Protein AF-A0A4U6RVZ1-F1 (afdb_monomer_lite)

pLDDT: mean 72.93, std 15.55, range [44.78, 89.5]

Radius of gyration: 17.46 Å; chains: 1; bounding box: 32×28×50 Å

Organism: Bradyrhizobium elkanii (NCBI:txid29448)

Sequence (65 aa):
MSDAFDHFRAYAVRALCKARAMPRGRMKKLQTAVGRIYHFLTREAAYGPNLHHWTTWRRRSLRRR

Structure (mmCIF, N/CA/C/O backbone):
data_AF-A0A4U6RVZ1-F1
#
_entry.id   AF-A0A4U6RVZ1-F1
#
loop_
_atom_site.group_PDB
_atom_site.id
_atom_site.type_symbol
_atom_site.label_atom_id
_atom_site.label_alt_id
_atom_site.label_comp_id
_atom_site.label_asym_id
_atom_site.label_entity_id
_atom_site.label_seq_id
_atom_site.pdbx_PDB_ins_code
_atom_site.Cartn_x
_atom_site.Cartn_y
_atom_site.Cartn_z
_atom_site.occupancy
_atom_site.B_iso_or_equiv
_atom_site.auth_seq_id
_atom_site.auth_comp_id
_atom_site.auth_asym_id
_atom_site.auth_atom_id
_atom_site.pdbx_PDB_model_num
ATOM 1 N N . MET A 1 1 ? 5.799 -14.939 -16.584 1.00 49.84 1 MET A N 1
ATOM 2 C CA . MET A 1 1 ? 6.495 -14.002 -15.673 1.00 49.84 1 MET A CA 1
ATOM 3 C C . MET A 1 1 ? 5.431 -13.270 -14.872 1.00 49.84 1 MET A C 1
ATOM 5 O O . MET A 1 1 ? 4.891 -12.281 -15.349 1.00 49.84 1 MET A O 1
ATOM 9 N N . SER A 1 2 ? 5.090 -13.820 -13.708 1.00 58.97 2 SER A N 1
ATOM 10 C CA . SER A 1 2 ? 3.939 -13.431 -12.878 1.00 58.97 2 SER A CA 1
ATOM 11 C C . SER A 1 2 ? 4.384 -13.276 -11.423 1.00 58.97 2 SER A C 1
ATOM 13 O O . SER A 1 2 ? 3.940 -14.021 -10.562 1.00 58.97 2 SER A O 1
ATOM 15 N N . ASP A 1 3 ? 5.359 -12.397 -11.167 1.00 72.50 3 ASP A N 1
ATOM 16 C CA . ASP A 1 3 ? 6.030 -12.368 -9.855 1.00 72.50 3 ASP A CA 1
ATOM 17 C C . ASP A 1 3 ? 5.701 -11.090 -9.067 1.00 72.50 3 ASP A C 1
ATOM 19 O O . ASP A 1 3 ? 5.012 -11.120 -8.050 1.00 72.50 3 ASP A O 1
ATOM 23 N N . ALA A 1 4 ? 6.079 -9.918 -9.586 1.00 71.38 4 ALA A N 1
ATOM 24 C CA . ALA A 1 4 ? 5.908 -8.660 -8.857 1.00 71.38 4 ALA A CA 1
ATOM 25 C C . ALA A 1 4 ? 4.442 -8.190 -8.775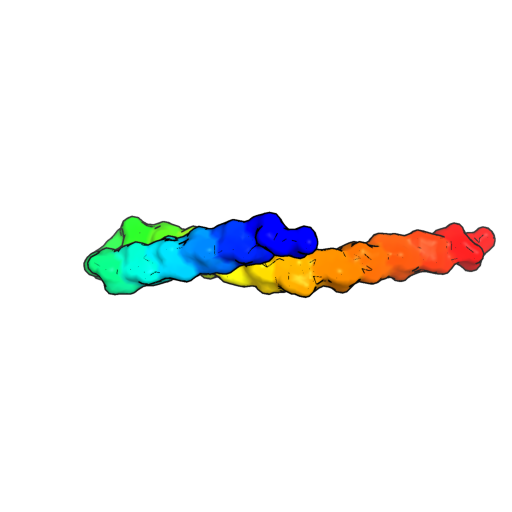 1.00 71.38 4 ALA A C 1
ATOM 27 O O . ALA A 1 4 ? 3.978 -7.763 -7.718 1.00 71.38 4 ALA A O 1
ATOM 28 N N . PHE A 1 5 ? 3.689 -8.285 -9.877 1.00 75.19 5 PHE A N 1
ATOM 29 C CA . PHE A 1 5 ? 2.298 -7.821 -9.935 1.00 75.19 5 PHE A CA 1
ATOM 30 C C . PHE A 1 5 ? 1.388 -8.596 -8.972 1.00 75.19 5 PHE A C 1
ATOM 32 O O . PHE A 1 5 ? 0.660 -7.991 -8.181 1.00 75.19 5 PHE A O 1
ATOM 39 N N . ASP A 1 6 ? 1.459 -9.928 -9.004 1.00 79.00 6 ASP A N 1
ATOM 40 C CA . ASP A 1 6 ? 0.629 -10.786 -8.158 1.00 79.00 6 ASP A CA 1
ATOM 41 C C . ASP A 1 6 ? 1.000 -10.650 -6.678 1.00 79.00 6 ASP A C 1
ATOM 43 O O . ASP A 1 6 ? 0.111 -10.611 -5.821 1.00 79.00 6 ASP A O 1
ATOM 47 N N . HIS A 1 7 ? 2.288 -10.454 -6.372 1.00 81.06 7 HIS A N 1
ATOM 48 C CA . HIS A 1 7 ? 2.755 -10.169 -5.018 1.00 81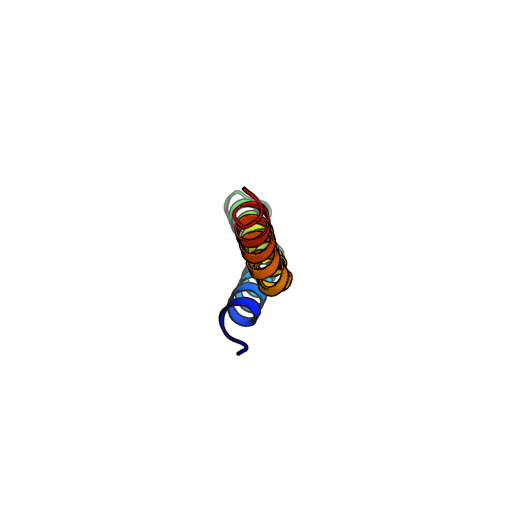.06 7 HIS A CA 1
ATOM 49 C C . HIS A 1 7 ? 2.170 -8.858 -4.463 1.00 81.06 7 HIS A C 1
ATOM 51 O O . HIS A 1 7 ? 1.578 -8.844 -3.377 1.00 81.06 7 HIS A O 1
ATOM 57 N N . PHE A 1 8 ? 2.265 -7.754 -5.217 1.00 79.69 8 PHE A N 1
ATOM 58 C CA . PHE A 1 8 ? 1.719 -6.460 -4.790 1.00 79.69 8 PHE A CA 1
ATOM 59 C C . PHE A 1 8 ? 0.198 -6.492 -4.654 1.00 79.69 8 PHE A C 1
ATOM 61 O O . PHE A 1 8 ? -0.351 -5.952 -3.687 1.00 79.69 8 PHE A O 1
ATOM 68 N N . ARG A 1 9 ? -0.484 -7.187 -5.570 1.00 81.56 9 ARG A N 1
ATOM 69 C CA . ARG A 1 9 ? -1.936 -7.359 -5.528 1.00 81.56 9 ARG A CA 1
ATOM 70 C C . ARG A 1 9 ? -2.370 -8.130 -4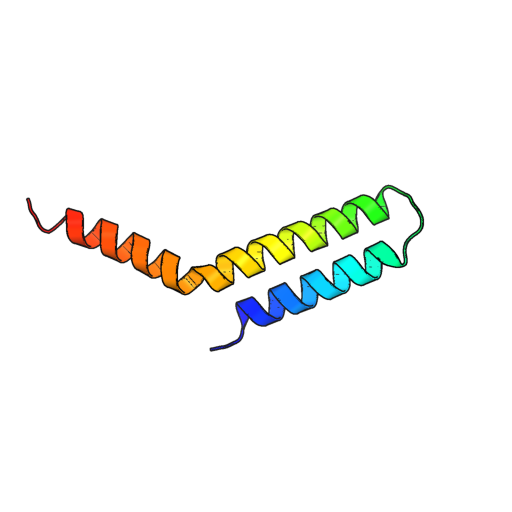.284 1.00 81.56 9 ARG A C 1
ATOM 72 O O . ARG A 1 9 ? -3.278 -7.684 -3.578 1.00 81.56 9 ARG A O 1
ATOM 79 N N . ALA A 1 10 ? -1.715 -9.251 -3.983 1.00 87.62 10 ALA A N 1
ATOM 80 C CA . ALA A 1 10 ? -2.014 -10.056 -2.802 1.00 87.62 10 ALA A CA 1
ATOM 81 C C . ALA A 1 10 ? -1.803 -9.259 -1.503 1.00 87.62 10 ALA A C 1
ATOM 83 O O . ALA A 1 10 ? -2.631 -9.317 -0.588 1.00 87.62 10 ALA A O 1
ATOM 84 N N . TYR A 1 11 ? -0.731 -8.466 -1.434 1.00 85.38 11 TYR A N 1
ATOM 85 C CA . TYR A 1 11 ? -0.430 -7.647 -0.263 1.00 85.38 11 TYR A CA 1
ATOM 86 C C . TYR A 1 11 ? -1.414 -6.479 -0.089 1.00 85.38 11 TYR A C 1
ATOM 88 O O . TYR A 1 11 ? -1.890 -6.234 1.023 1.00 85.38 11 TYR A O 1
ATOM 96 N N . ALA A 1 12 ? -1.802 -5.809 -1.182 1.00 86.06 12 ALA A N 1
ATOM 97 C CA . ALA A 1 12 ? -2.811 -4.750 -1.166 1.00 86.06 12 ALA A CA 1
ATOM 98 C C . ALA A 1 12 ? -4.157 -5.255 -0.624 1.00 86.06 12 ALA A C 1
ATOM 100 O O . ALA A 1 12 ? -4.758 -4.624 0.249 1.00 86.06 12 ALA A O 1
ATOM 101 N N . VAL A 1 13 ? -4.608 -6.421 -1.099 1.00 88.50 13 VAL A N 1
ATOM 102 C CA . VAL A 1 13 ? -5.859 -7.048 -0.649 1.00 88.50 13 VAL A CA 1
ATOM 103 C C . VAL A 1 13 ? -5.786 -7.391 0.837 1.00 88.50 13 VAL A C 1
ATOM 105 O O . VAL A 1 13 ? -6.683 -7.021 1.594 1.00 88.50 13 VAL A O 1
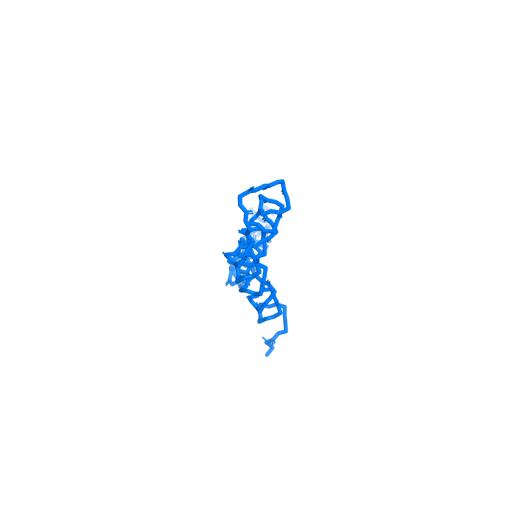ATOM 108 N N . ARG A 1 14 ? -4.694 -8.020 1.290 1.00 88.50 14 ARG A N 1
ATOM 109 C CA . ARG A 1 14 ? -4.498 -8.363 2.707 1.00 88.50 14 ARG A CA 1
ATOM 110 C C . ARG A 1 14 ? -4.513 -7.130 3.611 1.00 88.50 14 ARG A C 1
ATOM 112 O O . ARG A 1 14 ? -5.209 -7.138 4.626 1.00 88.50 14 ARG A O 1
ATOM 119 N N . ALA A 1 15 ? -3.804 -6.065 3.240 1.00 86.25 15 ALA A N 1
ATOM 120 C CA . ALA A 1 15 ? -3.759 -4.824 4.013 1.00 86.25 15 ALA A CA 1
ATOM 121 C C . ALA A 1 15 ? -5.138 -4.146 4.105 1.00 86.25 15 ALA A C 1
ATOM 123 O O . ALA A 1 15 ? -5.544 -3.705 5.182 1.00 86.25 15 ALA A O 1
ATOM 124 N N . LEU A 1 16 ? -5.903 -4.123 3.007 1.00 84.94 16 LEU A N 1
ATOM 125 C CA . LEU A 1 16 ? -7.256 -3.559 2.986 1.00 84.94 16 LEU A CA 1
ATOM 126 C C . LEU A 1 16 ? -8.253 -4.402 3.787 1.00 84.94 16 LEU A C 1
ATOM 128 O O . LEU A 1 16 ? -9.035 -3.846 4.559 1.00 84.94 16 LEU A O 1
ATOM 132 N N . CYS A 1 17 ? -8.212 -5.730 3.667 1.00 88.75 17 CYS A N 1
ATOM 133 C CA . CYS A 1 17 ? -9.030 -6.629 4.484 1.00 88.75 17 CYS A CA 1
ATOM 134 C C . CYS A 1 17 ? -8.726 -6.444 5.978 1.00 88.75 17 CYS A C 1
ATOM 136 O O . CYS A 1 17 ? -9.648 -6.282 6.780 1.00 88.75 17 CYS A O 1
ATOM 138 N N . LYS A 1 18 ? -7.442 -6.350 6.346 1.00 86.56 18 LYS A N 1
ATOM 139 C CA . LYS A 1 18 ? -7.011 -6.082 7.724 1.00 86.56 18 LYS A CA 1
ATOM 140 C C . LYS A 1 18 ? -7.483 -4.706 8.211 1.00 86.56 18 LYS A C 1
ATOM 142 O O . LYS A 1 18 ? -7.957 -4.587 9.335 1.00 86.56 18 LYS A O 1
ATOM 147 N N . ALA A 1 19 ? -7.428 -3.676 7.364 1.00 86.00 19 ALA A N 1
ATOM 148 C CA . ALA A 1 19 ? -7.939 -2.342 7.687 1.00 86.00 19 ALA A CA 1
ATOM 149 C C . ALA A 1 19 ? -9.464 -2.318 7.902 1.00 86.00 19 ALA A C 1
ATOM 151 O O . ALA A 1 19 ? -9.954 -1.562 8.745 1.00 86.00 19 ALA A O 1
ATOM 152 N N . ARG A 1 20 ? -10.228 -3.130 7.156 1.00 83.31 20 ARG A N 1
ATOM 153 C CA . ARG A 1 20 ? -11.692 -3.234 7.302 1.00 83.31 20 ARG A CA 1
ATOM 154 C C . ARG A 1 20 ? -12.091 -3.872 8.629 1.00 83.31 20 ARG A C 1
ATOM 156 O O . ARG A 1 20 ? -13.036 -3.388 9.241 1.00 83.31 20 ARG A O 1
ATOM 163 N N . ALA A 1 21 ? -11.337 -4.871 9.084 1.00 87.81 21 ALA A N 1
ATOM 164 C CA . ALA A 1 21 ? -11.547 -5.527 10.373 1.00 87.81 21 ALA A CA 1
ATOM 165 C C . ALA A 1 21 ? -11.137 -4.661 11.584 1.00 87.81 21 ALA A C 1
ATOM 167 O O . ALA A 1 21 ? -11.494 -4.986 12.712 1.00 87.81 21 ALA A O 1
ATOM 168 N N . MET A 1 22 ? -10.402 -3.558 11.381 1.00 87.00 22 MET A N 1
ATOM 169 C CA . MET A 1 22 ? -9.967 -2.691 12.480 1.00 87.00 22 MET A CA 1
ATOM 170 C C . MET A 1 22 ? -11.004 -1.616 12.864 1.00 87.00 22 MET A C 1
ATOM 172 O O . MET A 1 22 ? -11.623 -0.990 11.981 1.00 87.00 22 MET A O 1
ATOM 176 N N . PRO A 1 23 ? -11.116 -1.301 14.172 1.00 83.00 23 PRO A N 1
ATOM 177 C CA . PRO A 1 23 ? -11.865 -0.145 14.652 1.00 83.00 23 PRO A CA 1
ATOM 178 C C . PRO A 1 23 ? -11.246 1.168 14.146 1.00 83.00 23 PRO A C 1
ATOM 180 O O . PRO A 1 23 ? -10.090 1.229 13.713 1.00 83.00 23 PRO A O 1
ATOM 183 N N . ARG A 1 24 ? -12.040 2.244 14.135 1.00 80.50 24 ARG A N 1
ATOM 184 C CA . ARG A 1 24 ? -11.584 3.563 13.665 1.00 80.50 24 ARG A CA 1
ATOM 185 C C . ARG A 1 24 ? -10.443 4.061 14.561 1.00 80.50 24 ARG A C 1
ATOM 187 O O . ARG A 1 24 ? -10.628 4.249 15.753 1.00 80.50 24 ARG A O 1
ATOM 194 N N . GLY A 1 25 ? -9.266 4.277 13.970 1.00 89.50 25 GLY A N 1
ATOM 195 C CA . GLY A 1 25 ? -8.066 4.691 14.699 1.00 89.50 25 GLY A CA 1
ATOM 196 C C . GLY A 1 25 ? -6.857 4.917 13.790 1.00 89.50 25 GLY A C 1
ATOM 197 O O . GLY A 1 25 ? -6.942 4.774 12.565 1.00 89.50 25 GLY A O 1
ATOM 198 N N . ARG A 1 26 ? -5.711 5.267 14.387 1.00 84.62 26 ARG A N 1
ATOM 199 C CA . ARG A 1 26 ? -4.457 5.536 13.654 1.00 84.62 26 ARG A CA 1
ATOM 200 C C . ARG A 1 26 ? -3.951 4.303 12.888 1.00 84.62 26 ARG A C 1
ATOM 202 O O . ARG A 1 26 ? -3.591 4.430 11.722 1.00 84.62 26 ARG A O 1
ATOM 209 N N . MET A 1 27 ? -4.031 3.107 13.478 1.00 84.25 27 MET A N 1
ATOM 210 C CA . MET A 1 27 ? -3.629 1.849 12.819 1.00 84.25 27 MET A CA 1
ATOM 211 C C . MET A 1 27 ? -4.474 1.526 11.581 1.00 84.25 27 MET A C 1
ATOM 213 O O . MET A 1 27 ? -3.932 1.103 10.562 1.00 84.25 27 MET A O 1
ATOM 217 N N . LYS A 1 28 ? -5.782 1.810 11.617 1.00 88.62 28 LYS A N 1
ATOM 218 C CA . LYS A 1 28 ? -6.665 1.656 10.452 1.00 88.62 28 LYS A CA 1
ATOM 219 C C . LYS A 1 28 ? -6.259 2.574 9.300 1.00 88.62 28 LYS A C 1
ATOM 221 O O . LYS A 1 28 ? -6.227 2.134 8.151 1.00 88.62 28 LYS A O 1
ATOM 226 N N . LYS A 1 29 ? -5.931 3.838 9.597 1.00 87.62 29 LYS A N 1
ATOM 227 C CA . LYS A 1 29 ? -5.441 4.797 8.590 1.00 87.62 29 LYS A CA 1
ATOM 228 C C . LYS A 1 29 ? -4.128 4.318 7.972 1.00 87.62 29 LYS A C 1
ATOM 230 O O . LYS A 1 29 ? -4.003 4.347 6.752 1.00 87.62 29 LYS A O 1
ATOM 235 N N . LEU A 1 30 ? -3.212 3.804 8.794 1.00 87.88 30 LEU A N 1
ATOM 236 C CA . LEU A 1 30 ? -1.931 3.267 8.337 1.00 87.88 30 LEU A CA 1
ATOM 237 C C . LEU A 1 30 ? -2.123 2.066 7.396 1.00 87.88 30 LEU A C 1
ATOM 239 O O . LEU A 1 30 ? -1.606 2.065 6.286 1.00 87.88 30 LEU A O 1
ATOM 243 N N . GLN A 1 31 ? -2.942 1.085 7.786 1.00 86.19 31 GLN A N 1
ATOM 244 C CA . GLN A 1 31 ? -3.236 -0.091 6.953 1.00 86.19 31 GLN A CA 1
ATOM 245 C C . GLN A 1 31 ? -3.969 0.276 5.654 1.00 86.19 31 GLN A C 1
ATOM 247 O O . GLN A 1 31 ? -3.711 -0.306 4.603 1.00 86.19 31 GLN A O 1
ATOM 252 N N . THR A 1 32 ? -4.839 1.290 5.695 1.00 87.81 32 THR A N 1
ATOM 253 C CA . THR A 1 32 ? -5.507 1.810 4.492 1.00 87.81 32 THR A CA 1
ATOM 254 C C . THR A 1 32 ? -4.515 2.504 3.555 1.00 87.81 32 THR A C 1
ATOM 256 O O . THR A 1 32 ? -4.595 2.317 2.343 1.00 87.81 32 THR A O 1
ATOM 259 N N . ALA A 1 33 ? -3.569 3.282 4.093 1.00 89.31 33 ALA A N 1
ATOM 260 C CA . ALA A 1 33 ? -2.511 3.918 3.310 1.00 89.31 33 ALA A CA 1
ATOM 261 C C . ALA A 1 33 ? -1.597 2.872 2.658 1.00 89.31 33 ALA A C 1
ATOM 263 O O . ALA A 1 33 ? -1.373 2.936 1.454 1.00 89.31 33 ALA A O 1
ATOM 264 N N . VAL A 1 34 ? -1.173 1.857 3.417 1.00 86.50 34 VAL A N 1
ATOM 265 C CA . VAL A 1 34 ? -0.408 0.712 2.903 1.00 86.50 34 VAL A CA 1
ATOM 266 C C . VAL A 1 34 ? -1.172 0.028 1.766 1.00 86.50 34 VAL A C 1
ATOM 268 O O . VAL A 1 34 ? -0.649 -0.086 0.662 1.00 86.50 34 VAL A O 1
ATOM 271 N N . GLY A 1 35 ? -2.439 -0.339 1.975 1.00 86.56 35 GLY A N 1
ATOM 272 C CA . GLY A 1 35 ? -3.262 -0.961 0.934 1.00 86.56 35 GLY A CA 1
ATOM 273 C C . GLY A 1 35 ? -3.390 -0.115 -0.339 1.00 86.56 35 GLY A C 1
ATOM 274 O O . GLY A 1 35 ? -3.313 -0.649 -1.443 1.00 86.56 35 GLY A O 1
ATOM 275 N N . ARG A 1 36 ? -3.523 1.211 -0.202 1.00 87.06 36 ARG A N 1
ATOM 276 C CA . ARG A 1 36 ? -3.574 2.149 -1.337 1.00 87.06 36 ARG A CA 1
ATOM 277 C C . ARG A 1 36 ? -2.242 2.257 -2.083 1.00 87.06 36 ARG A C 1
ATOM 279 O O . ARG A 1 36 ? -2.265 2.267 -3.308 1.00 87.06 36 ARG A O 1
ATOM 286 N N . ILE A 1 37 ? -1.113 2.296 -1.374 1.00 86.88 37 ILE A N 1
ATOM 287 C CA . ILE A 1 37 ? 0.232 2.342 -1.974 1.00 86.88 37 ILE A CA 1
ATOM 288 C C . ILE A 1 37 ? 0.494 1.067 -2.774 1.00 86.88 37 ILE A C 1
ATOM 290 O O . ILE A 1 37 ? 0.864 1.137 -3.940 1.00 86.88 37 ILE A O 1
ATOM 294 N N . TYR A 1 38 ? 0.226 -0.103 -2.192 1.00 81.31 38 TYR A N 1
ATOM 295 C CA . TYR A 1 38 ? 0.413 -1.369 -2.899 1.00 81.31 38 TYR A CA 1
ATOM 296 C C . TYR A 1 38 ? -0.553 -1.526 -4.076 1.00 81.31 38 TYR A C 1
ATOM 298 O O . TYR A 1 38 ? -0.162 -2.038 -5.121 1.00 81.31 38 TYR A O 1
ATOM 306 N N . HIS A 1 39 ? -1.788 -1.030 -3.967 1.00 82.94 39 HIS A N 1
ATOM 307 C CA . HIS A 1 39 ? -2.713 -0.986 -5.099 1.00 82.94 39 HIS A CA 1
ATOM 308 C C . HIS A 1 39 ? -2.216 -0.060 -6.221 1.00 82.94 39 HIS A C 1
ATOM 310 O O . HIS A 1 39 ? -2.334 -0.400 -7.396 1.00 82.94 39 HIS A O 1
ATOM 316 N N . PHE A 1 40 ? -1.619 1.082 -5.873 1.00 84.00 40 PHE A N 1
ATOM 317 C CA . PHE A 1 40 ? -0.998 1.989 -6.835 1.00 84.00 40 PHE A CA 1
ATOM 318 C C . PHE A 1 40 ? 0.204 1.339 -7.534 1.00 84.00 40 PHE A C 1
ATOM 320 O O . PHE A 1 40 ? 0.237 1.298 -8.760 1.00 84.00 40 PHE A O 1
ATOM 327 N N . LEU A 1 41 ? 1.108 0.718 -6.772 1.00 80.25 41 LEU A N 1
ATOM 328 C CA . LEU A 1 41 ? 2.243 -0.049 -7.302 1.00 80.25 41 LEU A CA 1
ATOM 329 C C . LEU A 1 41 ? 1.793 -1.207 -8.196 1.00 80.25 41 LEU A C 1
ATOM 331 O O . LEU A 1 41 ? 2.413 -1.482 -9.212 1.00 80.25 41 LEU A O 1
ATOM 335 N N . THR A 1 42 ? 0.680 -1.861 -7.859 1.00 79.31 42 THR A N 1
ATOM 336 C CA . THR A 1 42 ? 0.077 -2.905 -8.699 1.00 79.31 42 THR A CA 1
ATOM 337 C C . THR A 1 42 ? -0.381 -2.329 -10.041 1.00 79.31 42 THR A C 1
ATOM 339 O O . THR A 1 42 ? -0.160 -2.943 -11.082 1.00 79.31 42 THR A O 1
ATOM 342 N N . ARG A 1 43 ? -0.986 -1.131 -10.050 1.00 75.50 43 ARG A N 1
ATOM 343 C CA . ARG A 1 43 ? -1.363 -0.443 -11.294 1.00 75.50 43 ARG A CA 1
ATOM 344 C C . ARG A 1 43 ? -0.131 -0.049 -12.101 1.00 75.50 43 ARG A C 1
ATOM 346 O O . ARG A 1 43 ? -0.103 -0.333 -13.290 1.00 75.50 43 ARG A O 1
ATOM 353 N N . GLU A 1 44 ? 0.893 0.533 -11.482 1.00 72.44 44 GLU A N 1
ATOM 354 C CA . GLU A 1 44 ? 2.149 0.861 -12.173 1.00 72.44 44 GLU A CA 1
ATOM 355 C C . GLU A 1 44 ? 2.869 -0.377 -12.715 1.00 72.44 44 GLU A C 1
ATOM 357 O O . GLU A 1 44 ? 3.337 -0.357 -13.849 1.00 72.44 44 GLU A O 1
ATOM 362 N N . ALA A 1 45 ? 2.892 -1.480 -11.966 1.00 69.25 45 ALA A N 1
ATOM 363 C CA . ALA A 1 45 ? 3.448 -2.753 -12.413 1.00 69.25 45 ALA A CA 1
ATOM 364 C C . ALA A 1 45 ? 2.642 -3.359 -13.575 1.00 69.25 45 ALA A C 1
ATOM 366 O O . ALA A 1 45 ? 3.235 -3.912 -14.499 1.00 69.25 45 ALA A O 1
ATOM 367 N N . ALA A 1 46 ? 1.313 -3.197 -13.593 1.00 65.56 46 ALA A N 1
ATOM 368 C CA . ALA A 1 46 ? 0.490 -3.519 -14.764 1.00 65.56 46 ALA A CA 1
ATOM 369 C C . ALA A 1 46 ? 0.778 -2.599 -15.962 1.00 65.56 46 ALA A C 1
ATOM 371 O O . ALA A 1 46 ? 0.680 -3.039 -17.104 1.00 65.56 46 ALA A O 1
ATOM 372 N N . TYR A 1 47 ? 1.188 -1.350 -15.719 1.00 61.09 47 TYR A N 1
ATOM 373 C CA . TYR A 1 47 ? 1.744 -0.451 -16.736 1.00 61.09 47 TYR A CA 1
ATOM 374 C C . TYR A 1 47 ?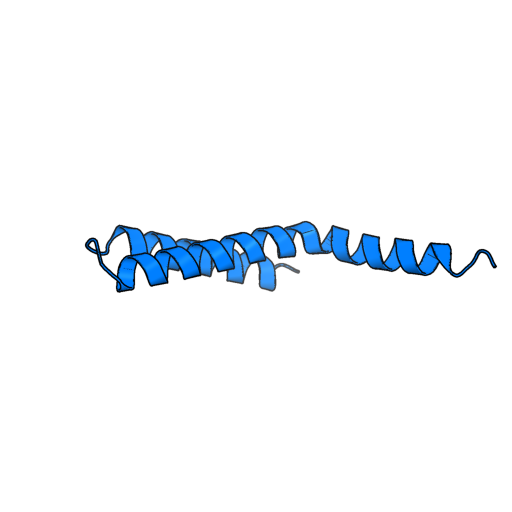 3.244 -0.690 -17.006 1.00 61.09 47 TYR A C 1
ATOM 376 O O . TYR A 1 47 ? 3.828 -0.006 -17.843 1.00 61.09 47 TYR A O 1
ATOM 384 N N . GLY A 1 48 ? 3.873 -1.688 -16.382 1.00 56.12 48 GLY A N 1
ATOM 385 C CA . GLY A 1 48 ? 5.253 -2.108 -16.639 1.00 56.12 48 GLY A CA 1
ATOM 386 C C . GLY A 1 48 ? 5.599 -2.367 -18.119 1.00 56.12 48 GLY A C 1
ATOM 387 O O . GLY A 1 48 ? 6.695 -1.981 -18.533 1.00 56.12 48 GLY A O 1
ATOM 388 N N . PRO A 1 49 ? 4.694 -2.894 -18.976 1.00 54.75 49 PRO A N 1
ATOM 389 C CA . PRO A 1 49 ? 4.951 -2.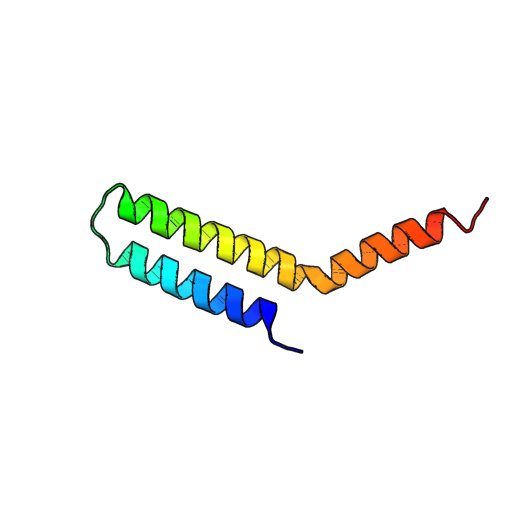964 -20.416 1.00 54.75 49 PRO A CA 1
ATOM 390 C C . PRO A 1 49 ? 4.996 -1.573 -21.068 1.00 54.75 49 PRO A C 1
ATOM 392 O O . PRO A 1 49 ? 5.743 -1.354 -22.020 1.00 54.75 49 PRO A O 1
ATOM 395 N N . ASN A 1 50 ? 4.250 -0.601 -20.533 1.00 51.47 50 ASN A N 1
ATOM 396 C CA . ASN A 1 50 ? 4.278 0.779 -21.013 1.00 51.47 50 ASN A CA 1
ATOM 397 C C . ASN A 1 50 ? 5.558 1.511 -20.590 1.00 51.47 50 ASN A C 1
ATOM 399 O O . ASN A 1 50 ? 6.057 2.310 -21.373 1.00 51.47 50 ASN A O 1
ATOM 403 N N . LEU A 1 51 ? 6.159 1.224 -19.430 1.00 52.25 51 LEU A N 1
ATOM 404 C CA . LEU A 1 51 ? 7.445 1.826 -19.026 1.00 52.25 51 LEU A CA 1
ATOM 405 C C . LEU A 1 51 ? 8.619 1.401 -19.932 1.00 52.25 51 LEU A C 1
ATOM 407 O O . LEU A 1 51 ? 9.504 2.214 -20.225 1.00 52.25 51 LEU A O 1
ATOM 411 N N . HIS A 1 52 ? 8.593 0.172 -20.460 1.00 53.34 52 HIS A N 1
ATOM 412 C CA . HIS A 1 52 ? 9.518 -0.247 -21.522 1.00 53.34 52 HIS A CA 1
ATOM 413 C C . HIS A 1 52 ? 9.277 0.545 -22.819 1.00 53.34 52 HIS A C 1
ATOM 415 O O . HIS A 1 52 ? 10.212 0.900 -23.540 1.00 53.34 52 HIS A O 1
ATOM 421 N N . HIS A 1 53 ? 8.022 0.915 -23.085 1.00 51.41 53 HIS A N 1
ATOM 422 C CA . HIS A 1 53 ? 7.677 1.756 -24.222 1.00 51.41 53 HIS A CA 1
ATOM 423 C C . HIS A 1 53 ? 8.293 3.162 -24.093 1.00 51.41 53 HIS A C 1
ATOM 425 O O . HIS A 1 53 ? 8.964 3.620 -25.018 1.00 51.41 53 HIS A O 1
ATOM 431 N N . TRP A 1 54 ? 8.195 3.824 -22.935 1.00 47.47 54 TRP A N 1
ATOM 432 C CA . TRP A 1 54 ? 8.778 5.163 -22.719 1.00 47.47 54 TRP A CA 1
ATOM 433 C C . TRP A 1 54 ? 10.304 5.212 -22.911 1.00 47.47 54 TRP A C 1
ATOM 435 O O . TRP A 1 54 ? 10.834 6.186 -23.456 1.00 47.47 54 TRP A O 1
ATOM 445 N N . THR A 1 55 ? 11.024 4.149 -22.539 1.00 53.03 55 THR A N 1
ATOM 446 C CA . THR A 1 55 ? 12.469 4.037 -22.808 1.00 53.03 55 THR A CA 1
ATOM 447 C C . THR A 1 55 ? 12.768 3.788 -24.289 1.00 53.03 55 THR A C 1
ATOM 449 O O . THR A 1 55 ? 13.737 4.348 -24.808 1.00 53.03 55 THR A O 1
ATOM 452 N N . THR A 1 56 ? 11.915 3.054 -25.014 1.00 53.91 56 THR A N 1
ATOM 453 C CA . THR A 1 56 ? 12.028 2.933 -26.481 1.00 53.91 56 THR A CA 1
ATOM 454 C C . THR A 1 56 ? 11.696 4.229 -27.233 1.00 53.91 56 THR A C 1
ATOM 456 O O . THR A 1 56 ? 12.370 4.535 -28.217 1.00 53.91 56 THR A O 1
ATOM 459 N N . TRP A 1 57 ? 10.761 5.054 -26.746 1.00 50.16 57 TRP A N 1
ATOM 460 C CA . TRP A 1 57 ? 10.489 6.387 -27.304 1.00 50.16 57 TRP A CA 1
ATOM 461 C C . TRP A 1 57 ? 11.683 7.336 -27.127 1.00 50.16 57 TRP A C 1
ATOM 463 O O . TRP A 1 57 ? 12.120 7.957 -28.097 1.00 50.16 57 TRP A O 1
ATOM 473 N N . ARG A 1 58 ? 12.292 7.371 -25.931 1.00 50.44 58 ARG A N 1
ATOM 474 C CA . ARG A 1 58 ? 13.501 8.175 -25.659 1.00 50.44 58 ARG A CA 1
ATOM 475 C C . ARG A 1 58 ? 14.725 7.707 -26.462 1.00 50.44 58 ARG A C 1
ATOM 477 O O . ARG A 1 58 ? 15.531 8.531 -26.883 1.00 50.44 58 ARG A O 1
ATOM 484 N N . ARG A 1 59 ? 14.872 6.401 -26.722 1.00 51.00 59 ARG A N 1
ATOM 485 C CA . ARG A 1 59 ? 15.942 5.881 -27.600 1.00 51.00 59 ARG A CA 1
ATOM 486 C C . ARG A 1 59 ? 15.727 6.227 -29.074 1.00 51.00 59 ARG A C 1
ATOM 488 O O . ARG A 1 59 ? 16.701 6.392 -29.801 1.00 51.00 59 ARG A O 1
ATOM 495 N N . ARG A 1 60 ? 14.476 6.351 -29.526 1.00 44.78 60 ARG A N 1
ATOM 496 C CA . ARG A 1 60 ? 14.146 6.658 -30.926 1.00 44.78 60 ARG A CA 1
ATOM 497 C C . ARG A 1 60 ? 14.314 8.144 -31.271 1.00 44.78 60 ARG A C 1
ATOM 499 O O . ARG A 1 60 ? 14.634 8.449 -32.416 1.00 44.78 60 ARG A O 1
ATOM 506 N N . SER A 1 61 ? 14.189 9.055 -30.304 1.00 51.94 61 SER A N 1
ATOM 507 C CA . SER A 1 61 ? 14.442 10.494 -30.504 1.00 51.94 61 SER A CA 1
ATOM 508 C C . SER A 1 61 ? 15.928 10.872 -30.551 1.00 51.94 61 SER A C 1
ATOM 510 O O . SER A 1 61 ? 16.258 11.968 -30.988 1.00 51.94 61 SER A O 1
ATOM 512 N N . LEU A 1 62 ? 16.829 9.976 -30.134 1.00 51.69 62 LEU A N 1
ATOM 513 C CA . LEU A 1 62 ? 18.286 10.183 -30.161 1.00 51.69 62 LEU A CA 1
ATOM 514 C C . LEU A 1 62 ? 18.976 9.588 -31.400 1.00 51.69 62 LEU A C 1
ATOM 516 O O . LEU A 1 62 ? 20.189 9.681 -31.527 1.00 51.69 62 LEU A O 1
ATOM 520 N N . ARG A 1 63 ? 18.211 8.984 -32.318 1.00 46.97 63 ARG A N 1
ATOM 521 C CA . ARG A 1 63 ? 18.707 8.383 -33.571 1.00 46.97 63 ARG A CA 1
ATOM 522 C C . ARG A 1 63 ? 18.349 9.199 -34.826 1.00 46.97 63 ARG A C 1
ATOM 524 O O . ARG A 1 63 ? 18.439 8.686 -35.935 1.00 46.97 63 ARG A O 1
ATOM 531 N N . ARG A 1 64 ? 17.889 10.443 -34.640 1.00 49.69 64 ARG A N 1
ATOM 532 C CA . ARG A 1 64 ? 17.574 11.432 -35.690 1.00 49.69 64 ARG A CA 1
ATOM 533 C C . ARG A 1 64 ? 18.259 12.781 -35.412 1.00 49.69 64 ARG A C 1
ATOM 535 O O . ARG A 1 64 ? 17.627 13.832 -35.490 1.00 49.69 64 ARG A O 1
ATOM 542 N N . ARG A 1 65 ? 19.534 12.744 -35.038 1.00 46.31 65 ARG A N 1
ATOM 543 C CA . ARG A 1 65 ? 20.456 13.869 -35.203 1.00 46.31 65 ARG A CA 1
ATOM 544 C C . ARG A 1 65 ? 21.696 13.353 -35.899 1.00 46.31 65 ARG A C 1
ATOM 546 O O . ARG A 1 65 ? 22.088 12.217 -35.555 1.00 46.31 65 ARG A O 1
#

Foldseek 3Di:
DPPLLVVLQVQLVVLQVVLVPDDDDPSSVVSPVSSVVSVVVSVVVVCVVVVVVVVVVVVVVVVPD

Secondary structure (DSSP, 8-state):
--SHHHHHHHHHHHHHHHHHHSPSSHHHHHHHHHHHHHHHHHHHHHTHHHHHHHHHHHHHTTS--